Protein AF-A0A536TPI4-F1 (afdb_monomer_lite)

Foldseek 3Di:
DVVVVVVVVVVVVVVVVCLVPPDDPVSNLVVVLVVQLVVQLVLCVVLVHDNVVSNVRSVVRSCVSCVCVVPPPCPDPDDPPVVVVVVCCCVVPVVVVCVVVPDVPPDSVVSSVND

Structure (mmCIF, N/CA/C/O backbone):
data_AF-A0A536TPI4-F1
#
_entry.id   AF-A0A536TPI4-F1
#
loop_
_atom_site.group_PDB
_atom_site.id
_atom_site.type_symbol
_atom_site.label_atom_id
_atom_site.label_alt_id
_atom_site.label_comp_id
_atom_site.label_asym_id
_atom_site.label_entity_id
_atom_site.label_seq_id
_atom_site.pdbx_PDB_ins_code
_atom_site.Cartn_x
_atom_site.Cartn_y
_atom_site.Cartn_z
_atom_site.occupancy
_atom_site.B_iso_or_equiv
_atom_site.auth_seq_id
_atom_site.auth_comp_id
_atom_site.auth_asym_id
_atom_site.auth_atom_id
_atom_site.pdbx_PDB_model_num
ATOM 1 N N . MET A 1 1 ? -3.809 27.291 0.545 1.00 65.94 1 MET A N 1
ATOM 2 C CA . MET A 1 1 ? -4.171 25.862 0.700 1.00 65.94 1 MET A CA 1
ATOM 3 C C . MET A 1 1 ? -3.994 25.047 -0.579 1.00 65.94 1 MET A C 1
ATOM 5 O O . MET A 1 1 ? -3.420 23.971 -0.488 1.00 65.94 1 MET A O 1
ATOM 9 N N . LEU A 1 2 ? -4.381 25.540 -1.768 1.00 84.81 2 LEU A N 1
ATOM 10 C CA . LEU A 1 2 ? -4.082 24.827 -3.024 1.00 84.81 2 LEU A CA 1
ATOM 11 C C . LEU A 1 2 ? -2.576 24.663 -3.285 1.00 84.81 2 LEU A C 1
ATOM 13 O O . LEU A 1 2 ? -2.147 23.562 -3.595 1.00 84.81 2 LEU A O 1
ATOM 17 N N . LYS A 1 3 ? -1.769 25.720 -3.100 1.00 85.50 3 LYS A N 1
ATOM 18 C CA . LYS A 1 3 ? -0.319 25.680 -3.380 1.00 85.50 3 LYS A CA 1
ATOM 19 C C . LYS A 1 3 ? 0.400 24.524 -2.668 1.00 85.50 3 LYS A C 1
ATOM 21 O O . LYS A 1 3 ? 1.135 23.790 -3.310 1.00 85.50 3 LYS A O 1
ATOM 26 N N . THR A 1 4 ? 0.134 24.320 -1.376 1.00 92.00 4 THR A N 1
ATOM 27 C CA . THR A 1 4 ? 0.722 23.221 -0.592 1.00 92.00 4 THR A CA 1
ATOM 28 C C . THR A 1 4 ? 0.297 21.852 -1.118 1.00 92.00 4 THR A C 1
ATOM 30 O O . THR A 1 4 ? 1.147 20.995 -1.308 1.00 92.00 4 THR A O 1
ATOM 33 N N . ARG A 1 5 ? -0.998 21.664 -1.419 1.00 92.75 5 ARG A N 1
ATOM 34 C CA . ARG A 1 5 ? -1.527 20.394 -1.947 1.00 92.75 5 ARG A CA 1
ATOM 35 C C . ARG A 1 5 ? -0.964 20.058 -3.328 1.00 92.75 5 ARG A C 1
ATOM 37 O O . ARG A 1 5 ? -0.648 18.906 -3.597 1.00 92.75 5 ARG A O 1
ATOM 44 N N . VAL A 1 6 ? -0.829 21.068 -4.189 1.00 95.56 6 VAL A N 1
ATOM 45 C CA . VAL A 1 6 ? -0.244 20.911 -5.527 1.00 95.56 6 VAL A CA 1
ATOM 46 C C . VAL A 1 6 ? 1.234 20.549 -5.419 1.00 95.56 6 VAL A C 1
ATOM 48 O O . VAL A 1 6 ? 1.673 19.628 -6.098 1.00 95.56 6 VAL A O 1
ATOM 51 N N . MET A 1 7 ? 1.990 21.205 -4.531 1.00 95.69 7 MET A N 1
ATOM 52 C CA . MET A 1 7 ? 3.397 20.856 -4.319 1.00 95.69 7 MET A CA 1
ATOM 53 C C . MET A 1 7 ? 3.565 19.431 -3.792 1.00 95.69 7 MET A C 1
ATOM 55 O O . MET A 1 7 ? 4.371 18.686 -4.338 1.00 95.69 7 MET A O 1
ATOM 59 N N . THR A 1 8 ? 2.805 19.020 -2.771 1.00 95.75 8 THR A N 1
ATOM 60 C CA . THR A 1 8 ? 2.932 17.662 -2.220 1.00 95.75 8 THR A CA 1
ATOM 61 C C . THR A 1 8 ? 2.567 16.603 -3.255 1.00 95.75 8 THR A C 1
ATOM 63 O O . THR A 1 8 ? 3.286 15.620 -3.389 1.00 95.75 8 THR A O 1
ATOM 66 N N . ALA A 1 9 ? 1.504 16.818 -4.037 1.00 94.88 9 ALA A N 1
ATOM 67 C CA . ALA A 1 9 ? 1.136 15.912 -5.122 1.00 94.88 9 ALA A CA 1
ATOM 68 C C . ALA A 1 9 ? 2.222 15.833 -6.208 1.00 94.88 9 ALA A C 1
ATOM 70 O O . ALA A 1 9 ? 2.556 14.736 -6.645 1.00 94.88 9 ALA A O 1
ATOM 71 N N . ALA A 1 10 ? 2.807 16.967 -6.607 1.00 96.56 10 ALA A N 1
ATOM 72 C CA . ALA A 1 10 ? 3.883 16.998 -7.597 1.00 96.56 10 ALA A CA 1
ATOM 73 C C . ALA A 1 10 ? 5.140 16.261 -7.109 1.00 96.56 10 ALA A C 1
ATOM 75 O O . ALA A 1 10 ? 5.737 15.506 -7.872 1.00 96.56 10 ALA A O 1
ATOM 76 N N . VAL A 1 11 ? 5.513 16.429 -5.835 1.00 97.06 11 VAL A N 1
ATOM 77 C CA . VAL A 1 11 ? 6.648 15.713 -5.230 1.00 97.06 11 VAL A CA 1
ATOM 78 C C . VAL A 1 11 ? 6.377 14.211 -5.175 1.00 97.06 11 VAL A C 1
ATOM 80 O O . VAL A 1 11 ? 7.224 13.432 -5.602 1.00 97.06 11 VAL A O 1
ATOM 83 N N . LEU A 1 12 ? 5.197 13.793 -4.706 1.00 95.56 12 LEU A N 1
ATOM 84 C CA . LEU A 1 12 ? 4.825 12.374 -4.666 1.00 95.56 12 LEU A CA 1
ATOM 85 C C . LEU A 1 12 ? 4.807 11.753 -6.064 1.00 95.56 12 LEU A C 1
ATOM 87 O O . LEU A 1 12 ? 5.309 10.646 -6.245 1.00 95.56 12 LEU A O 1
ATOM 91 N N . LEU A 1 13 ? 4.280 12.477 -7.055 1.00 96.25 13 LEU A N 1
ATOM 92 C CA . LEU A 1 13 ? 4.277 12.038 -8.445 1.00 96.25 13 LEU A CA 1
ATOM 93 C C . LEU A 1 13 ? 5.704 11.885 -8.980 1.00 96.25 13 LEU A C 1
ATOM 95 O O . LEU A 1 13 ? 6.011 10.864 -9.585 1.00 96.25 13 LEU A O 1
ATOM 99 N N . ALA A 1 14 ? 6.583 12.857 -8.732 1.00 97.12 14 ALA A N 1
ATOM 100 C CA . ALA A 1 14 ? 7.978 12.779 -9.153 1.00 97.12 14 ALA A CA 1
ATOM 101 C C . ALA A 1 14 ? 8.690 11.573 -8.522 1.00 97.12 14 ALA A C 1
ATOM 103 O O . ALA A 1 14 ? 9.296 10.786 -9.243 1.00 97.12 14 ALA A O 1
ATOM 104 N N . VAL A 1 15 ? 8.551 11.375 -7.206 1.00 96.62 15 VAL A N 1
ATOM 105 C CA . VAL A 1 15 ? 9.121 10.218 -6.494 1.00 96.62 15 VAL A CA 1
ATOM 106 C C . VAL A 1 15 ? 8.589 8.904 -7.064 1.00 96.62 15 VAL A C 1
ATOM 108 O O . VAL A 1 15 ? 9.371 7.993 -7.326 1.00 96.62 15 VAL A O 1
ATOM 111 N N . PHE A 1 16 ? 7.279 8.810 -7.300 1.00 96.19 16 PHE A N 1
ATOM 112 C CA . PHE A 1 16 ? 6.657 7.612 -7.859 1.00 96.19 16 PHE A CA 1
ATOM 113 C C . PHE A 1 16 ? 7.153 7.307 -9.276 1.00 96.19 16 PHE A C 1
ATOM 115 O O . PHE A 1 16 ? 7.512 6.169 -9.560 1.00 96.19 16 PHE A O 1
ATOM 122 N N . LEU A 1 17 ? 7.215 8.307 -10.161 1.00 97.00 17 LEU A N 1
ATOM 123 C CA . LEU A 1 17 ? 7.697 8.119 -11.532 1.00 97.00 17 LEU A CA 1
ATOM 124 C C . LEU A 1 17 ? 9.188 7.767 -11.561 1.00 97.00 17 LEU A C 1
ATOM 126 O O . LEU A 1 17 ? 9.593 6.892 -12.323 1.00 97.00 17 LEU A O 1
ATOM 130 N N . SER A 1 18 ? 10.001 8.397 -10.710 1.00 96.44 18 SER A N 1
ATOM 131 C CA . SER A 1 18 ? 11.406 8.020 -10.550 1.00 96.44 18 SER A CA 1
ATOM 132 C C . SER A 1 18 ? 11.544 6.577 -10.070 1.00 96.44 18 SER A C 1
ATOM 134 O O . SER A 1 18 ? 12.339 5.836 -10.637 1.00 96.44 18 SER A O 1
ATOM 136 N N . ALA A 1 19 ? 10.745 6.148 -9.090 1.00 95.06 19 ALA A N 1
ATOM 137 C CA . ALA A 1 19 ? 10.724 4.753 -8.660 1.00 95.06 19 ALA A CA 1
ATOM 138 C C . ALA A 1 19 ? 10.296 3.815 -9.801 1.00 95.06 19 ALA A C 1
ATOM 140 O O . ALA A 1 19 ? 10.942 2.802 -10.027 1.00 95.06 19 ALA A O 1
ATOM 141 N N . LEU A 1 20 ? 9.262 4.171 -10.564 1.00 94.75 20 LEU A N 1
ATOM 142 C CA . LEU A 1 20 ? 8.720 3.327 -11.630 1.00 94.75 20 LEU A CA 1
ATOM 143 C C . LEU A 1 20 ? 9.699 3.114 -12.793 1.00 94.75 20 LEU A C 1
ATOM 145 O O . LEU A 1 20 ? 9.758 2.019 -13.344 1.00 94.75 20 LEU A O 1
ATOM 149 N N . PHE A 1 21 ? 10.439 4.154 -13.186 1.00 95.88 21 PHE A N 1
ATOM 150 C CA . PHE A 1 21 ? 11.291 4.107 -14.379 1.00 95.88 21 PHE A CA 1
ATOM 151 C C . PHE A 1 21 ? 12.779 3.888 -14.094 1.00 95.88 21 PHE A C 1
ATOM 153 O O . PHE A 1 21 ? 13.493 3.461 -14.999 1.00 95.88 21 PHE A O 1
ATOM 160 N N . LEU A 1 22 ? 13.267 4.203 -12.887 1.00 96.19 22 LEU A N 1
ATOM 161 C CA . LEU A 1 22 ? 14.702 4.152 -12.573 1.00 96.19 22 LEU A CA 1
ATOM 162 C C . LEU A 1 22 ? 15.091 2.995 -11.649 1.00 96.19 22 LEU A C 1
ATOM 164 O O . LEU A 1 22 ? 16.258 2.602 -11.662 1.00 96.19 22 LEU A O 1
ATOM 168 N N . LEU A 1 23 ? 14.174 2.460 -10.832 1.00 95.00 23 LEU A N 1
ATOM 169 C CA . LEU A 1 23 ? 14.530 1.346 -9.952 1.00 95.00 23 LEU A CA 1
ATOM 170 C C . LEU A 1 23 ? 14.640 0.036 -10.748 1.00 95.00 23 LEU A C 1
ATOM 172 O O . LEU A 1 23 ? 13.786 -0.256 -11.587 1.00 95.00 23 LEU A O 1
ATOM 176 N N . PRO A 1 24 ? 15.648 -0.803 -10.444 1.00 92.88 24 PRO A N 1
ATOM 177 C CA . PRO A 1 24 ? 15.659 -2.184 -10.905 1.00 92.88 24 PRO A CA 1
ATOM 178 C C . PRO A 1 24 ? 14.495 -2.958 -10.269 1.00 92.88 24 PRO A C 1
ATOM 180 O O . PRO A 1 24 ? 13.923 -2.517 -9.271 1.00 92.88 24 PRO A O 1
ATOM 183 N N . LYS A 1 25 ? 14.184 -4.141 -10.813 1.00 88.56 25 LYS A N 1
ATOM 184 C CA . LYS A 1 25 ? 13.088 -5.018 -10.357 1.00 88.56 25 LYS A CA 1
ATOM 185 C C . LYS A 1 25 ? 12.995 -5.112 -8.826 1.00 88.56 25 LYS A C 1
ATOM 187 O O . LYS A 1 25 ? 11.951 -4.796 -8.261 1.00 88.56 25 LYS A O 1
ATOM 192 N N . ASP A 1 26 ? 14.094 -5.458 -8.160 1.00 90.25 26 ASP A N 1
ATOM 193 C CA . ASP A 1 26 ? 14.123 -5.646 -6.703 1.00 90.25 26 ASP A CA 1
ATOM 194 C C . ASP A 1 26 ? 13.886 -4.337 -5.946 1.00 90.25 26 ASP A C 1
ATOM 196 O O . ASP A 1 26 ? 13.183 -4.306 -4.937 1.00 90.25 26 ASP A O 1
ATOM 200 N N . GLY A 1 27 ? 14.427 -3.230 -6.466 1.00 92.31 27 GLY A N 1
ATOM 201 C CA . GLY A 1 27 ? 14.188 -1.897 -5.924 1.00 92.31 27 GLY A CA 1
ATOM 202 C C . GLY A 1 27 ? 12.712 -1.517 -6.009 1.00 92.31 27 GLY A C 1
ATOM 203 O O . GLY A 1 27 ? 12.153 -1.001 -5.042 1.00 92.31 27 GLY A O 1
ATOM 204 N N . TRP A 1 28 ? 12.063 -1.808 -7.139 1.00 93.56 28 TRP A N 1
ATOM 205 C CA . TRP A 1 28 ? 10.635 -1.556 -7.335 1.00 93.56 28 TRP A CA 1
ATOM 206 C C . TRP A 1 28 ? 9.771 -2.395 -6.388 1.00 93.56 28 TRP A C 1
ATOM 208 O O . TRP A 1 28 ? 8.873 -1.862 -5.735 1.00 93.56 28 TRP A O 1
ATOM 218 N N . ILE A 1 29 ? 10.084 -3.685 -6.239 1.00 92.06 29 ILE A N 1
ATOM 219 C CA . ILE A 1 29 ? 9.394 -4.573 -5.294 1.00 92.06 29 ILE A CA 1
ATOM 220 C C . ILE A 1 29 ? 9.559 -4.055 -3.862 1.00 92.06 29 ILE A C 1
ATOM 222 O O . ILE A 1 29 ? 8.569 -3.938 -3.141 1.00 92.06 29 ILE A O 1
ATOM 226 N N . ALA A 1 30 ? 10.772 -3.672 -3.455 1.00 94.00 30 ALA A N 1
ATOM 227 C CA . ALA A 1 30 ? 11.019 -3.101 -2.133 1.00 94.00 30 ALA A CA 1
ATOM 228 C C . ALA A 1 30 ? 10.238 -1.793 -1.909 1.00 94.00 30 ALA A C 1
ATOM 230 O O . ALA A 1 30 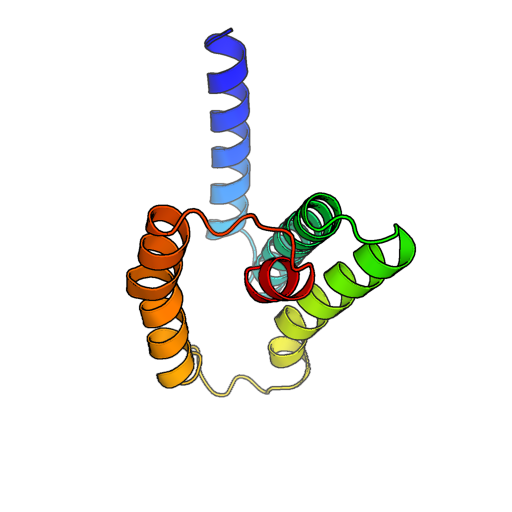? 9.635 -1.605 -0.851 1.00 94.00 30 ALA A O 1
ATOM 231 N N . PHE A 1 31 ? 10.189 -0.911 -2.911 1.00 95.94 31 PHE A N 1
ATOM 232 C CA . PHE A 1 31 ? 9.400 0.321 -2.861 1.00 95.94 31 PHE A CA 1
ATOM 233 C C . PHE A 1 31 ? 7.903 0.032 -2.657 1.00 95.94 31 PHE A C 1
ATOM 235 O O . PHE A 1 31 ? 7.282 0.590 -1.747 1.00 95.94 31 PHE A O 1
ATOM 242 N N . CYS A 1 32 ? 7.331 -0.889 -3.438 1.00 95.56 32 CYS A N 1
ATOM 243 C CA . CYS A 1 32 ? 5.944 -1.324 -3.276 1.00 95.56 32 CYS A CA 1
ATOM 244 C C . CYS A 1 32 ? 5.691 -1.979 -1.910 1.00 95.56 32 CYS A C 1
ATOM 246 O O . CYS A 1 32 ? 4.660 -1.711 -1.298 1.00 95.56 32 CYS A O 1
ATOM 248 N N . ALA A 1 33 ? 6.628 -2.785 -1.406 1.00 95.62 33 ALA A N 1
ATOM 249 C CA . ALA A 1 33 ? 6.523 -3.442 -0.106 1.00 95.62 33 ALA A CA 1
ATOM 250 C C . ALA A 1 33 ? 6.435 -2.432 1.050 1.00 95.62 33 ALA A C 1
ATOM 252 O O . ALA A 1 33 ? 5.625 -2.607 1.961 1.00 95.62 33 ALA A O 1
ATOM 253 N N . VAL A 1 34 ? 7.211 -1.343 0.999 1.00 96.38 34 VAL A N 1
ATOM 254 C CA . VAL A 1 34 ? 7.134 -0.264 1.998 1.00 96.38 34 VAL A CA 1
ATOM 255 C C . VAL A 1 34 ? 5.764 0.412 1.965 1.00 96.38 34 VAL A C 1
ATOM 257 O O . VAL A 1 34 ? 5.130 0.557 3.012 1.00 96.38 34 VAL A O 1
ATOM 260 N N . LEU A 1 35 ? 5.279 0.788 0.776 1.00 96.25 35 LEU A N 1
ATOM 261 C CA . LEU A 1 35 ? 3.959 1.411 0.632 1.00 96.25 35 LEU A CA 1
ATOM 262 C C . LEU A 1 35 ? 2.836 0.483 1.110 1.00 96.25 35 LEU A C 1
ATOM 264 O O . LEU A 1 35 ? 1.941 0.924 1.831 1.00 96.25 35 LEU A O 1
ATOM 268 N N . LEU A 1 36 ? 2.913 -0.803 0.763 1.00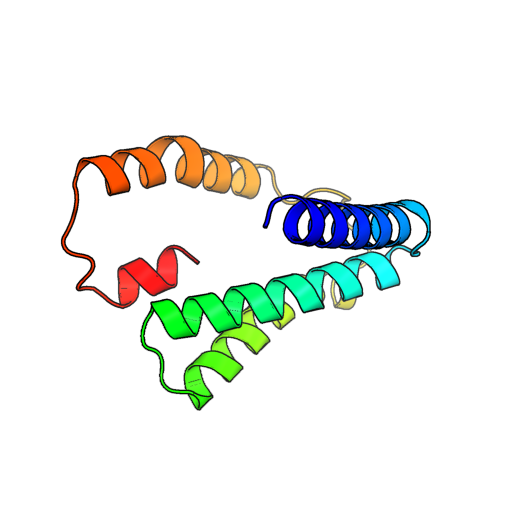 95.94 36 LEU A N 1
ATOM 269 C CA . LEU A 1 36 ? 1.968 -1.826 1.200 1.00 95.94 36 LEU A CA 1
ATOM 270 C C . LEU A 1 36 ? 1.979 -1.992 2.723 1.00 95.94 36 LEU A C 1
ATOM 272 O O . LEU A 1 36 ? 0.918 -2.070 3.334 1.00 95.94 36 LEU A O 1
ATOM 276 N N . GLY A 1 37 ? 3.157 -1.998 3.350 1.00 96.12 37 GLY A N 1
ATOM 277 C CA . GLY A 1 37 ? 3.287 -2.087 4.803 1.00 96.12 37 GLY A CA 1
ATOM 278 C C . GLY A 1 37 ? 2.652 -0.901 5.527 1.00 96.12 37 GLY A C 1
ATOM 279 O O . GLY A 1 37 ? 1.923 -1.099 6.500 1.00 96.12 37 GLY A O 1
ATOM 280 N N . VAL A 1 38 ? 2.869 0.322 5.030 1.00 96.12 38 VAL A N 1
ATOM 281 C CA . VAL A 1 38 ? 2.218 1.528 5.569 1.00 96.12 38 VAL A CA 1
ATOM 282 C C . VAL A 1 38 ? 0.701 1.444 5.394 1.00 96.12 38 VAL A C 1
ATOM 284 O O . VAL A 1 38 ? -0.030 1.658 6.359 1.00 96.12 38 VAL A O 1
ATOM 287 N N . ALA A 1 39 ? 0.224 1.059 4.208 1.00 93.94 39 ALA A N 1
ATOM 288 C CA . ALA A 1 39 ? -1.204 0.916 3.937 1.00 93.94 39 ALA A CA 1
ATOM 289 C C . ALA A 1 39 ? -1.864 -0.143 4.838 1.00 93.94 39 ALA A C 1
ATOM 291 O O . ALA A 1 39 ? -2.893 0.127 5.456 1.00 93.94 39 ALA A O 1
ATOM 292 N N . ALA A 1 40 ? -1.248 -1.319 4.984 1.00 93.56 40 ALA A N 1
ATOM 293 C CA . ALA A 1 40 ? -1.738 -2.389 5.852 1.00 93.56 40 ALA A CA 1
ATOM 294 C C . ALA A 1 40 ? -1.728 -1.974 7.332 1.00 93.56 40 ALA A C 1
ATOM 296 O O . ALA A 1 40 ? -2.644 -2.303 8.090 1.00 93.56 40 ALA A O 1
ATOM 297 N N . TRP A 1 41 ? -0.718 -1.212 7.754 1.00 93.62 41 TRP A N 1
ATOM 298 C CA . TRP A 1 41 ? -0.665 -0.654 9.099 1.00 93.62 41 TRP A CA 1
ATOM 299 C C . TRP A 1 41 ? -1.802 0.339 9.349 1.00 93.62 41 TRP A C 1
ATOM 301 O O . TRP A 1 41 ? -2.525 0.207 10.339 1.00 93.62 41 TRP A O 1
ATOM 311 N N . GLU A 1 42 ? -1.999 1.317 8.464 1.00 93.19 42 GLU A N 1
ATOM 312 C CA . GLU A 1 42 ? -3.106 2.274 8.580 1.00 93.19 42 GLU A CA 1
ATOM 313 C C . GLU A 1 42 ? -4.463 1.567 8.552 1.00 93.19 42 GLU A C 1
ATOM 315 O O . GLU A 1 42 ? -5.340 1.879 9.361 1.00 93.19 42 GLU A O 1
ATOM 320 N N . TRP A 1 43 ? -4.604 0.535 7.721 1.00 90.31 43 TRP A N 1
ATOM 321 C CA . TRP A 1 43 ? -5.797 -0.299 7.686 1.00 90.31 43 TRP A CA 1
ATOM 322 C C . TRP A 1 43 ? -6.061 -1.012 9.015 1.00 90.31 43 TRP A C 1
ATOM 324 O O . TRP A 1 43 ? -7.171 -0.965 9.545 1.00 90.31 43 TRP A O 1
ATOM 334 N N . GLY A 1 44 ? -5.032 -1.606 9.624 1.00 89.00 44 GLY A N 1
ATOM 335 C CA . GLY A 1 44 ? -5.152 -2.207 10.952 1.00 89.00 44 GLY A CA 1
ATOM 336 C C . GLY A 1 44 ? -5.557 -1.189 12.027 1.00 89.00 44 GLY A C 1
ATOM 337 O O . GLY A 1 44 ? -6.289 -1.531 12.957 1.00 89.00 44 GLY A O 1
ATOM 338 N N . ALA A 1 45 ? -5.143 0.075 11.891 1.00 88.38 45 ALA A N 1
ATOM 339 C CA . ALA A 1 45 ? -5.595 1.150 12.775 1.00 88.38 45 ALA A CA 1
ATOM 340 C C . ALA A 1 45 ? -7.091 1.457 12.582 1.00 88.38 45 ALA A C 1
ATOM 342 O O . ALA A 1 45 ? -7.821 1.562 13.569 1.00 88.38 45 ALA A O 1
ATOM 343 N N . LEU A 1 46 ? -7.556 1.536 11.330 1.00 85.75 46 LEU A N 1
ATOM 344 C CA . LEU A 1 46 ? -8.973 1.728 10.989 1.00 85.75 46 LEU A CA 1
ATOM 345 C C . LEU A 1 46 ? -9.848 0.560 11.467 1.00 85.75 46 LEU A C 1
ATOM 347 O O . LEU A 1 46 ? -10.974 0.768 11.915 1.00 85.75 46 LEU A O 1
ATOM 351 N N . ALA A 1 47 ? -9.309 -0.657 11.446 1.00 86.12 47 ALA A N 1
ATOM 352 C CA . ALA A 1 47 ? -9.957 -1.854 11.972 1.00 86.12 47 ALA A CA 1
ATOM 353 C C . ALA A 1 47 ? -9.857 -1.998 13.511 1.00 86.12 47 ALA A C 1
ATOM 355 O O . ALA A 1 47 ? -10.317 -2.998 14.068 1.00 86.12 47 ALA A O 1
ATOM 356 N N . ALA A 1 48 ? -9.303 -0.997 14.209 1.00 86.69 48 ALA A N 1
ATOM 357 C CA . ALA A 1 48 ? -9.143 -0.953 15.665 1.00 86.69 48 ALA A CA 1
ATOM 358 C C . ALA A 1 48 ? -8.330 -2.128 16.251 1.00 86.69 48 ALA A C 1
ATOM 360 O O . ALA A 1 48 ? -8.630 -2.629 17.341 1.00 86.69 48 ALA A O 1
ATOM 361 N N . LEU A 1 49 ? -7.291 -2.578 15.539 1.00 86.44 49 LEU A N 1
ATOM 362 C CA . LEU A 1 49 ? -6.361 -3.588 16.045 1.00 86.44 49 LEU A CA 1
ATOM 363 C C . LEU A 1 49 ? -5.452 -2.988 17.124 1.00 86.44 49 LEU A C 1
ATOM 365 O O . LEU A 1 49 ? -5.028 -1.834 17.047 1.00 86.44 49 LEU A O 1
ATOM 369 N N . ALA A 1 50 ? -5.086 -3.809 18.110 1.00 89.06 50 ALA A N 1
ATOM 370 C CA . ALA A 1 50 ? -4.042 -3.455 19.065 1.00 89.06 50 ALA A CA 1
ATOM 371 C C . ALA A 1 50 ? -2.702 -3.229 18.343 1.00 89.06 50 ALA A C 1
ATOM 373 O O . ALA A 1 50 ? -2.415 -3.887 17.342 1.00 89.06 50 ALA A O 1
ATOM 374 N N . ALA A 1 51 ? -1.858 -2.341 18.879 1.00 89.56 51 ALA A N 1
ATOM 375 C CA . ALA A 1 51 ? -0.623 -1.904 18.222 1.00 89.56 51 ALA A CA 1
ATOM 376 C C . ALA A 1 51 ? 0.276 -3.071 17.775 1.00 89.56 51 ALA A C 1
ATOM 378 O O . ALA A 1 51 ? 0.746 -3.068 16.644 1.00 89.56 51 ALA A O 1
ATOM 379 N N . PHE A 1 52 ? 0.448 -4.093 18.621 1.00 93.12 52 PHE A N 1
ATOM 380 C CA . PHE A 1 52 ? 1.231 -5.287 18.288 1.00 93.12 52 PHE A CA 1
ATOM 381 C C . PHE A 1 52 ? 0.621 -6.097 17.132 1.00 93.12 52 PHE A C 1
ATOM 383 O O . PHE A 1 52 ? 1.327 -6.495 16.209 1.00 93.12 52 PHE A O 1
ATOM 390 N N . ILE A 1 53 ? -0.700 -6.301 17.149 1.00 91.81 53 ILE A N 1
ATOM 391 C CA . ILE A 1 53 ? -1.413 -7.064 16.114 1.00 91.81 53 ILE A CA 1
ATOM 392 C C . ILE A 1 53 ? -1.391 -6.314 14.780 1.00 91.81 53 ILE A C 1
ATOM 394 O O . ILE A 1 53 ? -1.257 -6.937 13.735 1.00 91.81 53 ILE A O 1
ATOM 398 N N . ARG A 1 54 ? -1.449 -4.979 14.806 1.00 91.25 54 ARG A N 1
ATOM 399 C CA . ARG A 1 54 ? -1.295 -4.130 13.619 1.00 91.25 54 ARG A CA 1
ATOM 400 C C . ARG A 1 54 ? 0.091 -4.278 12.983 1.00 91.25 54 ARG A C 1
ATOM 402 O O . ARG A 1 54 ? 0.176 -4.406 11.765 1.00 91.25 54 ARG A O 1
ATOM 409 N N . THR A 1 55 ? 1.156 -4.322 13.792 1.00 94.00 55 THR A N 1
ATOM 410 C CA . THR A 1 55 ? 2.517 -4.608 13.303 1.00 94.00 55 THR A CA 1
ATOM 411 C C . THR A 1 55 ? 2.610 -5.977 12.670 1.00 94.00 55 THR A C 1
ATOM 413 O O . THR A 1 55 ? 3.135 -6.105 11.567 1.00 94.00 55 THR A O 1
ATOM 416 N N . LEU A 1 56 ? 2.089 -6.992 13.359 1.00 94.94 56 LEU A N 1
ATOM 417 C CA . LEU A 1 56 ? 2.123 -8.363 12.874 1.00 94.94 56 LEU A CA 1
ATOM 418 C C . LEU A 1 56 ? 1.340 -8.500 11.564 1.00 94.94 56 LEU A C 1
ATOM 420 O O . LEU A 1 56 ? 1.833 -9.113 10.627 1.00 94.94 56 LEU A O 1
ATOM 424 N N . TYR A 1 57 ? 0.163 -7.878 11.479 1.00 91.69 57 TYR A N 1
ATOM 425 C CA . TYR A 1 57 ? -0.653 -7.837 10.269 1.00 91.69 57 TYR A CA 1
ATOM 426 C C . TYR A 1 57 ? 0.108 -7.218 9.092 1.00 91.69 57 TYR A C 1
ATOM 428 O O . TYR A 1 57 ? 0.257 -7.863 8.057 1.00 91.69 57 TYR A O 1
ATOM 436 N N . ALA A 1 58 ? 0.664 -6.016 9.267 1.00 94.75 58 ALA A N 1
ATOM 437 C CA . ALA A 1 58 ? 1.435 -5.353 8.218 1.00 94.75 58 ALA A CA 1
ATOM 438 C C . ALA A 1 58 ? 2.660 -6.182 7.792 1.00 94.75 58 ALA A C 1
ATOM 440 O O . ALA A 1 58 ? 2.915 -6.335 6.599 1.00 94.75 58 ALA A O 1
ATOM 441 N N . ALA A 1 59 ? 3.383 -6.771 8.750 1.00 95.19 59 ALA A N 1
ATOM 442 C CA . ALA A 1 59 ? 4.533 -7.626 8.468 1.00 95.19 59 ALA A CA 1
ATOM 443 C C . ALA A 1 59 ? 4.143 -8.900 7.702 1.00 95.19 59 ALA A C 1
ATOM 445 O O . ALA A 1 59 ? 4.858 -9.293 6.783 1.00 95.19 59 ALA A O 1
ATOM 446 N N . LEU A 1 60 ? 3.009 -9.526 8.036 1.00 94.88 60 LEU A N 1
ATOM 447 C CA . LEU A 1 60 ? 2.498 -10.697 7.319 1.00 94.88 60 LEU A CA 1
ATOM 448 C C . LEU A 1 60 ? 2.084 -10.349 5.888 1.00 94.88 60 LEU A C 1
ATOM 450 O O . LEU A 1 60 ? 2.449 -11.075 4.968 1.00 94.88 60 LEU A O 1
ATOM 454 N N . VAL A 1 61 ? 1.376 -9.236 5.685 1.00 93.56 61 VAL A N 1
ATOM 455 C CA . VAL A 1 61 ? 0.965 -8.775 4.347 1.00 93.56 61 VAL A CA 1
ATOM 456 C C . VAL A 1 61 ? 2.188 -8.479 3.474 1.00 93.56 61 VAL A C 1
ATOM 458 O O . VAL A 1 61 ? 2.270 -8.956 2.342 1.00 93.56 61 VAL A O 1
ATOM 461 N N . VAL A 1 62 ? 3.178 -7.761 4.011 1.00 95.06 62 VAL A N 1
ATOM 462 C CA . VAL A 1 62 ? 4.445 -7.498 3.310 1.00 95.06 62 VAL A CA 1
ATOM 463 C C . VAL A 1 62 ? 5.210 -8.793 3.042 1.00 95.06 62 VAL A C 1
ATOM 465 O O . VAL A 1 62 ? 5.716 -8.991 1.940 1.00 95.06 62 VAL A O 1
ATOM 468 N N . GLY A 1 63 ? 5.259 -9.700 4.020 1.00 92.69 63 GLY A N 1
ATOM 469 C CA . GLY A 1 63 ? 5.880 -11.011 3.873 1.00 92.69 63 GLY A CA 1
ATOM 470 C C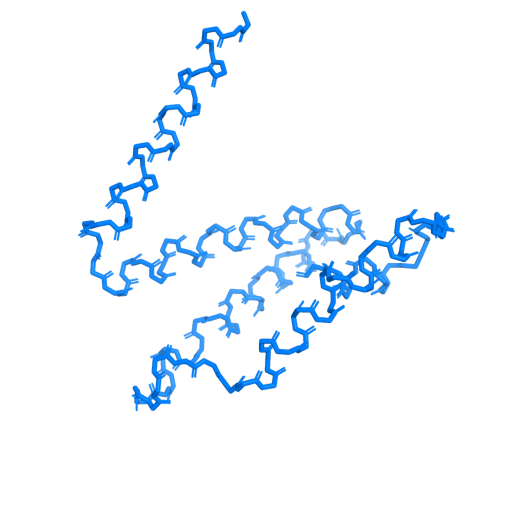 . GLY A 1 63 ? 5.267 -11.796 2.718 1.00 92.69 63 GLY A C 1
ATOM 471 O O . GLY A 1 63 ? 5.997 -12.227 1.836 1.00 92.69 63 GLY A O 1
ATOM 472 N N . LEU A 1 64 ? 3.938 -11.912 2.666 1.00 90.44 64 LEU A N 1
ATOM 473 C CA . LEU A 1 64 ? 3.217 -12.600 1.588 1.00 90.44 64 LEU A CA 1
ATOM 474 C C . LEU A 1 64 ? 3.421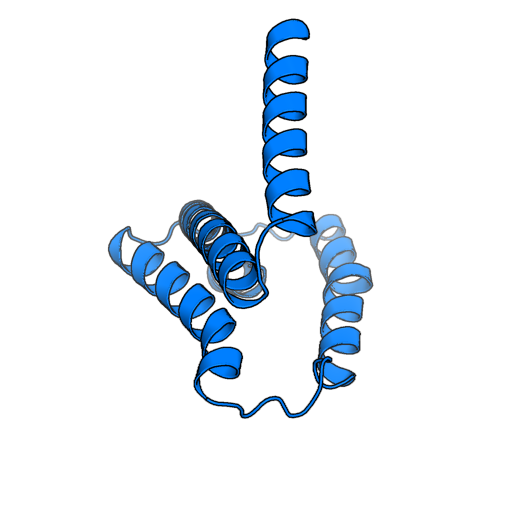 -11.949 0.214 1.00 90.44 64 LEU A C 1
ATOM 476 O O . LEU A 1 64 ? 3.423 -12.656 -0.790 1.00 90.44 64 LEU A O 1
ATOM 480 N N . PHE A 1 65 ? 3.610 -10.630 0.163 1.00 90.06 65 PHE A N 1
ATOM 481 C CA . PHE A 1 65 ? 3.907 -9.909 -1.074 1.00 90.06 65 PHE A CA 1
ATOM 482 C C . PHE A 1 65 ? 5.317 -10.206 -1.607 1.00 90.06 65 PHE A C 1
ATOM 484 O O . PHE A 1 65 ? 5.490 -10.389 -2.810 1.00 90.06 65 PHE A O 1
ATOM 491 N N . VAL A 1 66 ? 6.319 -10.284 -0.726 1.00 90.25 66 VAL A N 1
ATOM 492 C CA . VAL A 1 66 ? 7.729 -10.490 -1.110 1.00 90.25 66 VAL A CA 1
ATOM 493 C C . VAL A 1 66 ? 8.085 -11.975 -1.259 1.00 90.25 66 VAL A C 1
ATOM 495 O O . VAL A 1 66 ? 8.966 -12.326 -2.041 1.00 90.25 66 VAL A O 1
ATOM 498 N N . LEU A 1 67 ? 7.389 -12.868 -0.549 1.00 88.00 67 LEU A N 1
ATOM 499 C CA 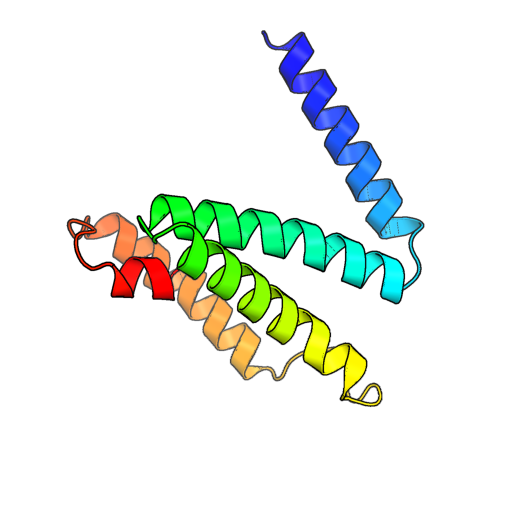. LEU A 1 67 ? 7.687 -14.304 -0.502 1.00 88.00 67 LEU A CA 1
ATOM 500 C C . LEU A 1 67 ? 7.808 -14.976 -1.885 1.00 88.00 67 LEU A C 1
ATOM 502 O O . LEU A 1 67 ? 8.741 -15.762 -2.0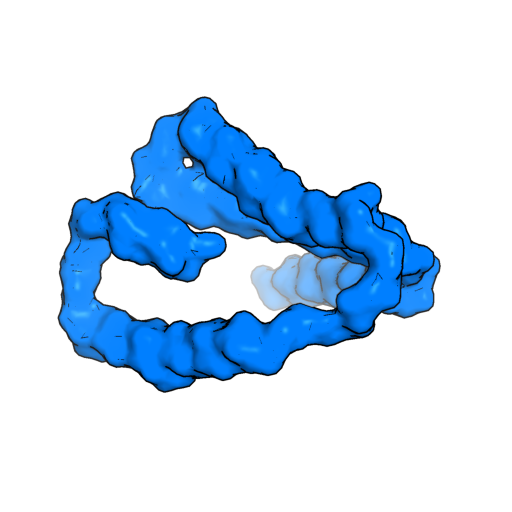56 1.00 88.00 67 LEU A O 1
ATOM 506 N N . PRO A 1 68 ? 6.940 -14.694 -2.880 1.00 82.25 68 PRO A N 1
ATOM 507 C CA . PRO A 1 68 ? 7.057 -15.299 -4.203 1.00 82.25 68 PRO A CA 1
ATOM 508 C C . PRO A 1 68 ? 8.342 -14.902 -4.928 1.00 82.25 68 PRO A C 1
ATOM 510 O O . PRO A 1 68 ? 8.923 -15.742 -5.600 1.00 82.25 68 PRO A O 1
ATOM 513 N N . GLU A 1 69 ? 8.815 -13.666 -4.762 1.00 81.44 69 GLU A N 1
ATOM 514 C CA . GLU A 1 69 ? 10.068 -13.207 -5.374 1.00 81.44 69 GLU A CA 1
ATOM 515 C C . GLU A 1 69 ? 11.288 -13.910 -4.758 1.00 81.44 69 GLU A C 1
ATOM 517 O O . GLU A 1 69 ? 12.263 -14.185 -5.448 1.00 81.44 69 GLU A O 1
ATOM 522 N N . VAL A 1 70 ? 11.224 -14.245 -3.466 1.00 80.81 70 VAL A N 1
ATOM 523 C CA . VAL A 1 70 ? 12.320 -14.919 -2.749 1.00 80.81 70 VAL A CA 1
ATOM 524 C C . VAL A 1 70 ? 12.322 -16.432 -2.985 1.00 80.81 70 VAL A C 1
ATOM 526 O O . VAL A 1 70 ? 13.389 -17.041 -3.048 1.00 80.81 70 VAL A O 1
ATOM 529 N N . LEU A 1 71 ? 11.142 -17.059 -3.068 1.00 79.12 71 LEU A N 1
ATOM 530 C CA . LEU A 1 71 ? 11.003 -18.520 -3.135 1.00 79.12 71 LEU A CA 1
ATOM 531 C C . LEU A 1 71 ? 10.806 -19.076 -4.548 1.00 79.12 71 LEU A C 1
ATOM 533 O O . LEU A 1 71 ? 11.123 -20.245 -4.779 1.00 79.12 71 LEU A O 1
ATOM 537 N N . ALA A 1 72 ? 10.227 -18.308 -5.473 1.00 66.25 72 ALA A N 1
ATOM 538 C CA . ALA A 1 72 ? 9.901 -18.801 -6.803 1.00 66.25 72 ALA A CA 1
ATOM 539 C C . ALA A 1 72 ? 10.935 -18.318 -7.821 1.00 66.25 72 ALA A C 1
ATOM 541 O O . ALA A 1 72 ? 11.073 -17.129 -8.089 1.00 66.25 72 ALA A O 1
ATOM 542 N N . ASP A 1 73 ? 11.613 -19.274 -8.448 1.00 59.50 73 ASP A N 1
ATOM 543 C CA . ASP A 1 73 ? 12.502 -19.034 -9.579 1.00 59.50 73 ASP A CA 1
ATOM 544 C C . ASP A 1 73 ? 11.671 -18.639 -10.815 1.00 59.50 73 ASP A C 1
ATOM 546 O O . ASP A 1 73 ? 11.279 -19.483 -11.616 1.00 59.50 73 ASP A O 1
ATOM 550 N N . SER A 1 74 ? 11.281 -17.364 -10.903 1.00 55.75 74 SER A N 1
ATOM 551 C CA . SER A 1 74 ? 10.745 -16.669 -12.089 1.00 55.75 74 SER A CA 1
ATOM 552 C C . SER A 1 74 ? 9.705 -17.424 -12.942 1.00 55.75 74 SER A C 1
ATOM 554 O O . SER A 1 74 ? 9.662 -17.259 -14.164 1.00 55.75 74 SER A O 1
ATOM 556 N N . ARG A 1 75 ? 8.838 -18.262 -12.357 1.00 53.03 75 ARG A N 1
ATOM 557 C CA . ARG A 1 75 ? 7.800 -18.985 -13.118 1.00 53.03 75 ARG A CA 1
ATOM 558 C C . ARG A 1 75 ? 6.570 -18.106 -13.328 1.00 53.03 75 ARG A C 1
ATOM 560 O O . ARG A 1 75 ? 5.536 -18.302 -12.701 1.00 53.03 75 ARG A O 1
ATOM 567 N N . GLY A 1 76 ? 6.706 -17.170 -14.266 1.00 58.34 76 GLY A N 1
ATOM 568 C CA . GLY A 1 76 ? 5.614 -16.378 -14.829 1.00 58.34 76 GLY A CA 1
ATOM 569 C C . GLY A 1 76 ? 5.559 -14.945 -14.303 1.00 58.34 76 GLY A C 1
ATOM 570 O O . GLY A 1 76 ? 5.499 -14.706 -13.106 1.00 58.34 76 GLY A O 1
ATOM 571 N N . LEU A 1 77 ? 5.518 -13.986 -15.232 1.00 60.19 77 LEU A N 1
ATOM 572 C CA . LEU A 1 77 ? 5.316 -12.552 -14.967 1.00 60.19 77 LEU A CA 1
ATOM 573 C C . LEU A 1 77 ? 3.935 -12.227 -14.366 1.00 60.19 77 LEU A C 1
ATOM 575 O O . LEU A 1 77 ? 3.699 -11.100 -13.939 1.00 60.19 77 LEU A O 1
ATOM 579 N N . TYR A 1 78 ? 3.014 -13.192 -14.366 1.00 68.31 78 TYR A N 1
ATOM 580 C CA . TYR A 1 78 ? 1.611 -12.986 -14.042 1.00 68.31 78 TYR A CA 1
ATOM 581 C C . TYR A 1 78 ? 1.150 -13.954 -12.965 1.00 68.31 78 TYR A C 1
ATOM 583 O O . TYR A 1 78 ? 1.461 -15.147 -12.996 1.00 68.31 78 TYR A O 1
ATOM 591 N N . ALA A 1 79 ? 0.345 -13.431 -12.044 1.00 75.88 79 ALA A N 1
ATOM 592 C CA . ALA A 1 79 ? -0.413 -14.254 -11.124 1.00 75.88 79 ALA A CA 1
ATOM 593 C C . ALA A 1 79 ? -1.355 -15.194 -11.906 1.00 75.88 79 ALA A C 1
ATOM 595 O O . ALA A 1 79 ? -1.778 -14.870 -13.021 1.00 75.88 79 ALA A O 1
ATOM 596 N N . PRO A 1 80 ? -1.734 -16.350 -11.342 1.00 82.69 80 PRO A N 1
ATOM 597 C CA . PRO A 1 80 ? -2.769 -17.188 -11.930 1.00 82.69 80 PRO A CA 1
ATOM 598 C C . PRO A 1 80 ? -4.045 -16.389 -12.238 1.00 82.69 80 PRO A C 1
ATOM 600 O O . PRO A 1 80 ? -4.496 -15.591 -11.416 1.00 82.69 80 PRO A O 1
ATOM 603 N N . ALA A 1 81 ? -4.663 -16.641 -13.397 1.00 86.31 81 ALA A N 1
ATOM 604 C CA . ALA A 1 81 ? -5.812 -15.873 -13.895 1.00 86.31 81 ALA A CA 1
ATOM 605 C C . ALA A 1 81 ? -6.965 -15.734 -12.879 1.00 86.31 81 ALA A C 1
ATOM 607 O O . ALA A 1 81 ? -7.613 -14.691 -12.800 1.00 86.31 81 ALA A O 1
ATOM 608 N N . TRP A 1 82 ? -7.189 -16.764 -12.056 1.00 85.38 82 TRP A N 1
ATOM 609 C CA . TRP A 1 82 ? -8.226 -16.766 -11.022 1.00 85.38 82 TRP A CA 1
ATOM 610 C C . TRP A 1 82 ? -8.049 -15.656 -9.978 1.00 85.38 82 TRP A C 1
ATOM 612 O O . TRP A 1 82 ? -9.052 -15.153 -9.478 1.00 85.38 82 TRP A O 1
ATOM 622 N N . ILE A 1 83 ? -6.812 -15.230 -9.688 1.00 85.88 83 ILE A N 1
ATOM 623 C CA . ILE A 1 83 ? -6.538 -14.129 -8.752 1.00 85.88 83 ILE A CA 1
ATOM 624 C C . ILE A 1 83 ? -7.087 -12.821 -9.321 1.00 85.88 83 ILE A C 1
ATOM 626 O O . ILE A 1 83 ? -7.759 -12.073 -8.612 1.00 85.88 83 ILE A O 1
ATOM 630 N N . TYR A 1 84 ? -6.882 -12.573 -10.618 1.00 88.56 84 TYR A N 1
ATOM 631 C CA . TYR A 1 84 ? -7.432 -11.392 -11.283 1.00 88.56 84 TYR A CA 1
ATOM 632 C C . TYR A 1 84 ? -8.961 -11.427 -11.331 1.00 88.56 84 TYR A C 1
ATOM 634 O O . TYR A 1 84 ? -9.596 -10.411 -11.055 1.00 88.56 84 TYR A O 1
ATOM 642 N N . TYR A 1 85 ? -9.571 -12.584 -11.613 1.00 91.81 85 TYR A N 1
ATOM 643 C CA . TYR A 1 85 ? -11.033 -12.716 -11.591 1.00 91.81 85 TYR A CA 1
ATOM 644 C C . TYR A 1 85 ? -11.620 -12.524 -10.187 1.00 91.81 85 TYR A C 1
ATOM 646 O O . TYR A 1 85 ? -12.654 -11.866 -10.043 1.00 91.81 85 TYR A O 1
ATOM 654 N N . ALA A 1 86 ? -10.960 -13.044 -9.150 1.00 89.75 86 ALA A N 1
ATOM 655 C CA . ALA A 1 86 ? -11.362 -12.845 -7.761 1.00 89.75 86 ALA A CA 1
ATOM 656 C C . ALA A 1 86 ? -11.267 -11.365 -7.360 1.00 89.75 86 ALA A C 1
ATOM 658 O O . ALA A 1 86 ? -12.233 -10.811 -6.836 1.00 89.75 86 ALA A O 1
ATOM 659 N N . ALA A 1 87 ? -10.152 -10.702 -7.683 1.00 87.94 87 ALA A N 1
ATOM 660 C CA . ALA A 1 87 ? -9.960 -9.277 -7.421 1.00 87.94 87 ALA A CA 1
ATOM 661 C C . ALA A 1 87 ? -10.973 -8.405 -8.183 1.00 87.94 87 ALA A C 1
ATOM 663 O O . ALA A 1 87 ? -11.571 -7.499 -7.602 1.00 87.94 87 ALA A O 1
ATOM 664 N N . ALA A 1 88 ? -11.221 -8.700 -9.463 1.00 91.88 88 ALA A N 1
ATOM 665 C CA . ALA A 1 88 ? -12.218 -7.994 -10.263 1.00 91.88 88 ALA A CA 1
ATOM 666 C C . ALA A 1 88 ? -13.629 -8.166 -9.680 1.00 91.88 88 ALA A C 1
ATOM 668 O O . ALA A 1 88 ? -14.359 -7.188 -9.536 1.00 91.88 88 ALA A O 1
ATOM 669 N N . SER A 1 89 ? -13.996 -9.386 -9.278 1.00 92.00 89 SER A N 1
ATOM 670 C CA . SER A 1 89 ? -15.292 -9.665 -8.646 1.00 92.00 89 SER A CA 1
ATOM 671 C C . SER A 1 89 ? -15.436 -8.933 -7.309 1.00 92.00 89 SER A C 1
ATOM 673 O O . SER A 1 89 ? -16.493 -8.371 -7.018 1.00 92.00 89 SER A O 1
ATOM 675 N N . PHE A 1 90 ? -14.365 -8.881 -6.513 1.00 87.38 90 PHE A N 1
ATOM 676 C CA . PHE A 1 90 ? -14.334 -8.121 -5.268 1.00 87.38 90 PHE A CA 1
ATOM 677 C C . PHE A 1 90 ? -14.605 -6.627 -5.504 1.00 87.38 90 PHE A C 1
ATOM 679 O O . PHE A 1 90 ? -15.538 -6.067 -4.926 1.00 87.38 90 PHE A O 1
ATOM 686 N N . TRP A 1 91 ? -13.853 -5.992 -6.403 1.00 88.44 91 TRP A N 1
ATOM 687 C CA . TRP A 1 91 ? -13.957 -4.549 -6.630 1.00 88.44 91 TRP A CA 1
ATOM 688 C C . TRP A 1 91 ? -15.214 -4.120 -7.392 1.00 88.44 91 TRP A C 1
ATOM 690 O O . TRP A 1 91 ? -15.768 -3.067 -7.089 1.00 88.44 91 TRP A O 1
ATOM 700 N N . ILE A 1 92 ? -15.681 -4.909 -8.362 1.00 92.31 92 ILE A N 1
ATOM 701 C CA . ILE A 1 92 ? -16.829 -4.541 -9.210 1.00 92.31 92 ILE A CA 1
ATOM 702 C C . ILE A 1 92 ? -18.161 -4.887 -8.536 1.00 92.31 92 ILE A C 1
ATOM 704 O O . ILE A 1 92 ? -19.146 -4.179 -8.732 1.00 92.31 92 ILE A O 1
ATOM 708 N N . ILE A 1 93 ? -18.214 -5.966 -7.747 1.00 89.94 93 ILE A N 1
ATOM 709 C CA . ILE A 1 93 ? -19.474 -6.493 -7.204 1.00 89.94 93 ILE A CA 1
ATOM 710 C C . ILE A 1 93 ? -19.541 -6.292 -5.690 1.00 89.94 93 ILE A C 1
ATOM 712 O O . ILE A 1 93 ? -20.458 -5.638 -5.195 1.00 89.94 93 ILE A O 1
ATOM 716 N N . LEU A 1 94 ? -18.581 -6.842 -4.941 1.00 85.56 94 LEU A N 1
ATOM 717 C CA . LEU A 1 94 ? -18.648 -6.865 -3.474 1.00 85.56 94 LEU A CA 1
ATOM 718 C C . LEU A 1 94 ? -18.543 -5.463 -2.863 1.00 85.56 94 LEU A C 1
ATOM 720 O O . LEU A 1 94 ? -19.346 -5.133 -1.989 1.00 85.56 94 LEU A O 1
ATOM 724 N N . VAL A 1 95 ? -17.614 -4.628 -3.337 1.00 84.81 95 VAL A N 1
ATOM 725 C CA . VAL A 1 95 ? -17.420 -3.270 -2.799 1.00 84.81 95 VAL A CA 1
ATOM 726 C C . VAL A 1 95 ? -18.651 -2.371 -3.027 1.00 84.81 95 VAL A C 1
ATOM 728 O O . VAL A 1 95 ? -19.161 -1.833 -2.039 1.00 84.81 95 VAL A O 1
ATOM 731 N N . PRO A 1 96 ? -19.216 -2.233 -4.248 1.00 86.06 96 PRO A N 1
ATOM 732 C CA . PRO A 1 96 ? -20.402 -1.401 -4.462 1.00 86.06 96 PRO A CA 1
ATOM 733 C C . PRO A 1 96 ? -21.630 -1.896 -3.694 1.00 86.06 96 PRO A C 1
ATOM 735 O O . PRO A 1 96 ? -22.329 -1.095 -3.071 1.00 86.06 96 PRO A O 1
ATOM 738 N N . LEU A 1 97 ? -21.863 -3.214 -3.665 1.00 84.25 97 LEU A N 1
ATOM 739 C CA . LEU A 1 97 ? -22.964 -3.799 -2.892 1.00 84.25 97 LEU A CA 1
ATOM 740 C C . LEU A 1 97 ? -22.784 -3.586 -1.383 1.00 84.25 97 LEU A C 1
ATOM 742 O O . LEU A 1 97 ? -23.768 -3.356 -0.676 1.00 84.25 97 LEU A O 1
ATOM 746 N N . GLY A 1 98 ? -21.545 -3.647 -0.890 1.00 76.50 98 GLY A N 1
ATOM 747 C CA . GLY A 1 98 ? -21.201 -3.367 0.501 1.00 76.50 98 GLY A CA 1
ATOM 748 C C . GLY A 1 98 ? -21.493 -1.918 0.888 1.00 76.50 98 GLY A C 1
ATOM 749 O O . GLY A 1 98 ? -22.153 -1.682 1.899 1.00 76.50 98 GLY A O 1
ATOM 750 N N . ILE A 1 99 ? -21.086 -0.953 0.057 1.00 77.00 99 ILE A N 1
ATOM 751 C CA . ILE A 1 99 ? -21.349 0.478 0.286 1.00 77.00 99 ILE A CA 1
ATOM 752 C C . ILE A 1 99 ? -22.855 0.776 0.241 1.00 77.00 99 ILE A C 1
ATOM 754 O O . ILE A 1 99 ? -23.366 1.492 1.103 1.00 77.00 99 ILE A O 1
ATOM 758 N N . TRP A 1 100 ? -23.587 0.206 -0.723 1.00 78.50 100 TRP A N 1
ATOM 759 C CA . TRP A 1 100 ? -25.034 0.415 -0.860 1.00 78.50 100 TRP A CA 1
ATOM 760 C C . TRP A 1 100 ? -25.848 -0.137 0.304 1.00 78.50 100 TRP A C 1
ATOM 762 O O . TRP A 1 100 ? -26.864 0.448 0.674 1.00 78.50 100 TRP A O 1
ATOM 772 N N . ARG A 1 101 ? -25.416 -1.251 0.897 1.00 73.44 101 ARG A N 1
ATOM 773 C CA . ARG A 1 101 ? -26.141 -1.868 2.012 1.00 73.44 101 ARG A CA 1
ATOM 774 C C . ARG A 1 101 ? -25.882 -1.196 3.359 1.00 73.44 101 ARG A C 1
ATOM 776 O O . ARG A 1 101 ? -26.571 -1.556 4.309 1.00 73.44 101 ARG A O 1
ATOM 783 N N . GLN A 1 102 ? -24.926 -0.257 3.448 1.00 62.44 102 GLN A N 1
ATOM 784 C CA . GLN A 1 102 ? -24.535 0.435 4.688 1.00 62.44 102 GLN A CA 1
ATOM 785 C C . GLN A 1 102 ? -24.539 -0.508 5.913 1.00 62.44 102 GLN A C 1
ATOM 787 O O . GLN A 1 102 ? -25.121 -0.164 6.950 1.00 62.44 102 GLN A O 1
ATOM 792 N N . PRO A 1 103 ? -23.977 -1.736 5.830 1.00 61.00 103 PRO A N 1
ATOM 793 C CA . PRO A 1 103 ? -23.939 -2.595 6.997 1.00 61.00 103 PRO A CA 1
ATOM 794 C C . PRO A 1 103 ? -23.143 -1.832 8.051 1.00 61.00 103 PRO A C 1
ATOM 796 O O . PRO A 1 103 ? -22.026 -1.393 7.780 1.00 61.00 103 PRO A O 1
ATOM 799 N N . ARG A 1 104 ? -23.728 -1.615 9.237 1.00 58.19 104 ARG A N 1
ATOM 800 C CA . ARG A 1 104 ? -22.991 -1.043 10.371 1.00 58.19 104 ARG A CA 1
ATOM 801 C C . ARG A 1 104 ? -21.716 -1.874 10.495 1.00 58.19 104 ARG A C 1
ATOM 803 O O . ARG A 1 104 ? -21.821 -3.062 10.800 1.00 58.19 104 ARG A O 1
ATOM 810 N N . LEU A 1 105 ? -20.552 -1.295 10.184 1.00 57.38 105 LEU A N 1
ATOM 811 C CA . LEU A 1 105 ? -19.255 -1.984 10.136 1.00 57.38 105 LEU A CA 1
ATOM 812 C C . LEU A 1 105 ? -18.782 -2.343 11.557 1.00 57.38 105 LEU A C 1
ATOM 814 O O . LEU A 1 105 ? -17.734 -1.911 12.016 1.00 57.38 105 LEU A O 1
ATOM 818 N N . GLY A 1 106 ? -19.593 -3.104 12.293 1.00 55.97 106 GLY A N 1
ATOM 819 C CA . GLY A 1 106 ? -19.313 -3.556 13.651 1.00 55.97 106 GLY A CA 1
ATOM 820 C C . GLY A 1 106 ? -18.518 -4.859 13.692 1.00 55.97 106 GLY A C 1
ATOM 821 O O . GLY A 1 106 ? -17.941 -5.187 14.726 1.00 55.97 106 GLY A O 1
ATOM 822 N N . SER A 1 107 ? -18.454 -5.608 12.584 1.00 63.41 107 SER A N 1
ATOM 823 C CA . SER A 1 107 ? -17.689 -6.854 12.531 1.00 63.41 107 SER A CA 1
ATOM 824 C C . SER A 1 107 ? -16.248 -6.582 12.109 1.00 63.41 107 SER A C 1
ATOM 826 O O . SER A 1 107 ? -15.957 -6.354 10.935 1.00 63.41 107 SER A O 1
ATOM 828 N N . ARG A 1 108 ? -15.334 -6.661 13.080 1.00 64.31 108 ARG A N 1
ATOM 829 C CA . ARG A 1 108 ? -13.877 -6.549 12.880 1.00 64.31 108 ARG A CA 1
ATOM 830 C C . ARG A 1 108 ? -13.350 -7.515 11.811 1.00 64.31 108 ARG A C 1
ATOM 832 O O . ARG A 1 108 ? -12.396 -7.189 11.121 1.00 64.31 108 ARG A O 1
ATOM 839 N N . ALA A 1 109 ? -13.999 -8.669 11.633 1.00 64.19 109 ALA A N 1
ATOM 840 C CA . ALA A 1 109 ? -13.634 -9.658 10.620 1.00 64.19 109 ALA A CA 1
ATOM 841 C C . ALA A 1 109 ? -13.904 -9.176 9.184 1.00 64.19 109 ALA A C 1
ATOM 843 O O . ALA A 1 109 ? -13.108 -9.447 8.294 1.00 64.19 109 ALA A O 1
ATOM 844 N N . LEU A 1 110 ? -14.989 -8.424 8.959 1.00 65.62 110 LEU A N 1
ATOM 845 C CA . LEU A 1 110 ? -15.286 -7.839 7.645 1.00 65.62 110 LEU A CA 1
ATOM 846 C C . LEU A 1 110 ? -14.318 -6.703 7.300 1.00 65.62 110 LEU A C 1
ATOM 848 O O . LEU A 1 110 ? -13.936 -6.566 6.145 1.00 65.62 110 LEU A O 1
ATOM 852 N N . LEU A 1 111 ? -13.893 -5.925 8.300 1.00 67.06 111 LEU A N 1
ATOM 853 C CA . LEU A 1 111 ? -12.867 -4.895 8.121 1.00 67.06 111 LEU A CA 1
ATOM 854 C C . LEU A 1 111 ? -11.505 -5.519 7.807 1.00 67.06 111 LEU A C 1
ATOM 856 O O . LEU A 1 111 ? -10.826 -5.063 6.900 1.00 67.06 111 LEU A O 1
ATOM 860 N N . LEU A 1 112 ? -11.133 -6.594 8.501 1.00 65.62 112 LEU A N 1
ATOM 861 C CA . LEU A 1 112 ? -9.891 -7.322 8.235 1.00 65.62 112 LEU A CA 1
ATOM 862 C C . LEU A 1 112 ? -9.869 -8.016 6.870 1.00 65.62 112 LEU A C 1
ATOM 864 O O . LEU A 1 112 ? -8.817 -8.070 6.260 1.00 65.62 112 LEU A O 1
ATOM 868 N N . ALA A 1 113 ? -11.002 -8.537 6.392 1.00 64.50 113 ALA A N 1
ATOM 869 C CA . ALA A 1 113 ? -11.086 -9.205 5.090 1.00 64.50 113 ALA A CA 1
ATOM 870 C C . ALA A 1 113 ? -11.150 -8.238 3.893 1.00 64.50 113 ALA A C 1
ATOM 872 O O . ALA A 1 113 ? -11.023 -8.675 2.752 1.00 64.50 113 ALA A O 1
ATOM 873 N N . ALA A 1 114 ? -11.417 -6.952 4.136 1.00 65.00 114 ALA A N 1
ATOM 874 C CA . ALA A 1 114 ? -11.512 -5.935 3.091 1.00 65.00 114 ALA A CA 1
ATOM 875 C C . ALA A 1 114 ? -10.191 -5.186 2.829 1.00 65.00 114 ALA A C 1
ATOM 877 O O . ALA A 1 114 ? -10.127 -4.450 1.844 1.00 65.00 114 ALA A O 1
ATOM 878 N N . GLY A 1 115 ? -9.180 -5.352 3.690 1.00 58.00 115 GLY A N 1
ATOM 879 C CA . GLY A 1 115 ? -7.819 -4.839 3.485 1.00 58.00 115 GLY A CA 1
ATOM 880 C C . GLY A 1 115 ? -6.832 -5.954 3.209 1.00 58.00 115 GLY A C 1
ATOM 881 O O . GLY A 1 115 ? -5.727 -5.606 2.745 1.00 58.00 115 GLY A O 1
#

Sequence (115 aa):
MLKTRVMTAAVLLAVFLSALFLLPKDGWIAFCAVLLGVAAWEWGALAALAAFIRTLYAALVVGLFVLPEVLADSRGLYAPAWIYYAAASFWIILVPLGIWRQPRLGSRALLLAAG

Secondary structure (DSSP, 8-state):
-HHHHHHHHHHHHHHHHHHHHHS-HHHHHHHHHHHHHHHHHHHHHHTT--HHHHHHHHHHHHHHHHHHHHHS-S--SS--HHHHHHHHHIIIIIHHHHHHH------HHHHHHH-

Radius of gyration: 17.36 Å; chains: 1; bounding box: 42×45×34 Å

pLDDT: mean 85.11, std 12.5, range [53.03, 97.12]